Protein AF-A0A9W9ZMP6-F1 (afdb_monomer_lite)

Structure (mmCIF, N/CA/C/O backbone):
data_AF-A0A9W9ZMP6-F1
#
_entry.id   AF-A0A9W9ZMP6-F1
#
loop_
_atom_site.group_PDB
_atom_site.id
_atom_site.type_symbol
_atom_site.label_atom_id
_atom_site.label_alt_id
_atom_site.label_comp_id
_atom_site.label_asym_id
_atom_site.label_entity_id
_atom_site.label_seq_id
_atom_site.pdbx_PDB_ins_code
_atom_site.Cartn_x
_atom_site.Cartn_y
_atom_site.Cartn_z
_atom_site.occupancy
_atom_site.B_iso_or_equiv
_atom_site.auth_seq_id
_atom_site.auth_comp_id
_atom_site.auth_asym_id
_atom_site.auth_atom_id
_atom_site.pdbx_PDB_model_num
ATOM 1 N N . MET A 1 1 ? -3.652 -4.353 -1.852 1.00 70.31 1 MET A N 1
ATOM 2 C CA . MET A 1 1 ? -4.396 -4.475 -0.577 1.00 70.31 1 MET A CA 1
ATOM 3 C C . MET A 1 1 ? -5.389 -3.339 -0.376 1.00 70.31 1 MET A C 1
ATOM 5 O O . MET A 1 1 ? -6.496 -3.611 0.043 1.00 70.31 1 MET A O 1
ATOM 9 N N . SER A 1 2 ? -5.055 -2.071 -0.639 1.00 80.50 2 SER A N 1
ATOM 10 C CA . SER A 1 2 ? -6.074 -1.004 -0.540 1.00 80.50 2 SER A CA 1
ATOM 11 C C . SER A 1 2 ? -6.928 -0.904 -1.804 1.00 80.50 2 SER A C 1
ATOM 13 O O . SER A 1 2 ? -8.146 -0.814 -1.732 1.00 80.50 2 SER A O 1
ATOM 15 N N . VAL A 1 3 ? -6.289 -0.959 -2.976 1.00 78.25 3 VAL A N 1
ATOM 16 C CA . VAL A 1 3 ? -6.957 -0.770 -4.273 1.00 78.25 3 VAL A CA 1
ATOM 17 C C . VAL A 1 3 ? -8.049 -1.811 -4.533 1.00 78.25 3 VAL A C 1
ATOM 19 O O . VAL A 1 3 ? -9.106 -1.466 -5.054 1.00 78.25 3 VAL A O 1
ATOM 22 N N . GLY A 1 4 ? -7.836 -3.068 -4.154 1.00 78.25 4 GLY A N 1
ATOM 23 C CA . GLY A 1 4 ? -8.855 -4.082 -4.368 1.00 78.25 4 GLY A CA 1
ATOM 24 C C . GLY A 1 4 ? -9.974 -4.047 -3.310 1.00 78.25 4 GLY A C 1
ATOM 25 O O . GLY A 1 4 ? -11.135 -4.240 -3.659 1.00 78.25 4 GLY A O 1
ATOM 26 N N . LEU A 1 5 ? -9.705 -3.633 -2.062 1.00 82.38 5 LEU A N 1
ATOM 27 C CA . LEU A 1 5 ? -10.773 -3.335 -1.093 1.00 82.38 5 LEU A CA 1
ATOM 28 C C . LEU A 1 5 ? -11.693 -2.214 -1.599 1.00 82.38 5 LEU A C 1
ATOM 30 O O . LEU A 1 5 ? -12.905 -2.269 -1.391 1.00 82.38 5 LEU A O 1
ATOM 34 N N . LEU A 1 6 ? -11.142 -1.224 -2.307 1.00 84.19 6 LEU A N 1
ATOM 35 C CA . LEU A 1 6 ? -11.932 -0.180 -2.965 1.00 84.19 6 LEU A CA 1
ATOM 36 C C . LEU A 1 6 ? -12.775 -0.734 -4.124 1.00 84.19 6 LEU A C 1
ATOM 38 O O . LEU A 1 6 ? -13.878 -0.248 -4.345 1.00 84.19 6 LEU A O 1
ATOM 42 N N . LEU A 1 7 ? -12.304 -1.759 -4.844 1.00 78.50 7 LEU A N 1
ATOM 43 C CA . LEU A 1 7 ? -13.103 -2.452 -5.866 1.00 78.50 7 LEU A CA 1
ATOM 44 C C . LEU A 1 7 ? -14.278 -3.226 -5.258 1.00 78.50 7 LEU A C 1
ATOM 46 O O . LEU A 1 7 ? -15.349 -3.286 -5.857 1.00 78.50 7 LEU A O 1
ATOM 50 N N . LEU A 1 8 ? -14.084 -3.807 -4.073 1.00 80.62 8 LEU A N 1
ATOM 51 C CA . LEU A 1 8 ? -15.101 -4.599 -3.378 1.00 80.62 8 LEU A CA 1
ATOM 52 C C . LEU A 1 8 ? -16.119 -3.738 -2.619 1.00 80.62 8 LEU A C 1
ATOM 54 O O . LEU A 1 8 ? -17.250 -4.169 -2.398 1.00 80.62 8 LEU A O 1
ATOM 58 N N . SER A 1 9 ? -15.730 -2.533 -2.198 1.00 83.69 9 SER A N 1
ATOM 59 C CA . SER A 1 9 ? -16.565 -1.665 -1.371 1.00 83.69 9 SER A CA 1
ATOM 60 C C . SER A 1 9 ? -17.664 -0.970 -2.186 1.00 83.69 9 SER A C 1
ATOM 62 O O . SER A 1 9 ? -17.356 -0.155 -3.061 1.00 83.69 9 SER A O 1
ATOM 64 N N . PRO A 1 10 ? -18.955 -1.155 -1.843 1.00 85.56 10 PRO A N 1
ATOM 65 C CA . PRO A 1 10 ? -20.050 -0.415 -2.473 1.00 85.56 10 PRO A CA 1
ATOM 66 C C . PRO A 1 10 ? -19.918 1.107 -2.326 1.00 85.56 10 PRO A C 1
ATOM 68 O O . PRO A 1 10 ? -20.419 1.847 -3.167 1.00 85.56 10 PRO A O 1
ATOM 71 N N . LEU A 1 11 ? -19.223 1.578 -1.284 1.00 90.81 11 LEU A N 1
ATOM 72 C CA . LEU A 1 11 ? -18.999 3.005 -1.024 1.00 90.81 11 LEU A CA 1
ATOM 73 C C . LEU A 1 11 ? -18.034 3.650 -2.021 1.00 90.81 11 LEU A C 1
ATOM 75 O O . LEU A 1 11 ? -18.020 4.867 -2.160 1.00 90.81 11 LEU A O 1
ATOM 79 N N . SER A 1 12 ? -17.205 2.846 -2.685 1.00 87.06 12 SER A N 1
ATOM 80 C CA . SER A 1 12 ? -16.241 3.318 -3.683 1.00 87.06 12 SER A CA 1
ATOM 81 C C . SER A 1 12 ? -16.694 3.033 -5.115 1.00 87.06 12 SER A C 1
ATOM 83 O O . SER A 1 12 ? -15.961 3.290 -6.075 1.00 87.06 12 SER A O 1
ATOM 85 N N . LYS A 1 13 ? -17.925 2.532 -5.272 1.00 83.69 13 LYS A N 1
ATOM 86 C CA . LYS A 1 13 ? -18.544 2.310 -6.572 1.00 83.69 13 LYS A CA 1
ATOM 87 C C . LYS A 1 13 ? -18.629 3.629 -7.341 1.00 83.69 13 LYS A C 1
ATOM 89 O O . LYS A 1 13 ? -18.971 4.664 -6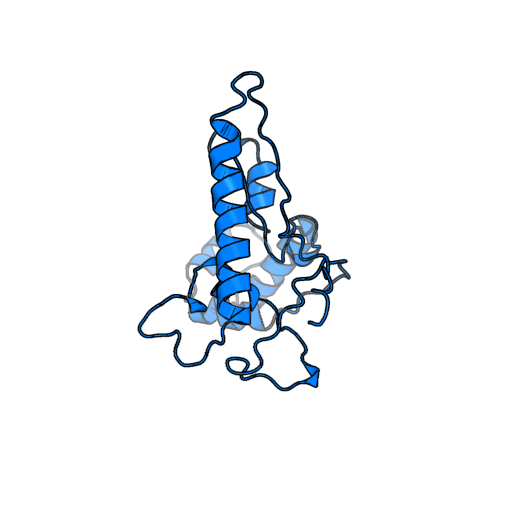.782 1.00 83.69 13 LYS A O 1
ATOM 94 N N . ASP A 1 14 ? -18.292 3.571 -8.627 1.00 83.12 14 ASP A N 1
ATOM 95 C CA . ASP A 1 14 ? -18.290 4.709 -9.557 1.00 83.12 14 ASP A CA 1
ATOM 96 C C . ASP A 1 14 ? -17.275 5.837 -9.252 1.00 83.12 14 ASP A C 1
ATOM 98 O O . ASP A 1 14 ? -17.225 6.817 -9.995 1.00 83.12 14 ASP A O 1
ATOM 102 N N . LEU A 1 15 ? -16.405 5.700 -8.238 1.00 86.25 15 LEU A N 1
ATOM 103 C CA . LEU A 1 15 ? -15.357 6.696 -7.944 1.00 86.25 15 LEU A CA 1
ATOM 104 C C . LEU A 1 15 ? -14.117 6.560 -8.834 1.00 86.25 15 LEU A C 1
ATOM 106 O O . LEU A 1 15 ? -13.350 7.506 -9.008 1.00 86.25 15 LEU A O 1
ATOM 110 N N . PHE A 1 16 ? -13.911 5.383 -9.415 1.00 80.06 16 PHE A N 1
ATOM 111 C CA . PHE A 1 16 ? -12.794 5.103 -10.302 1.00 80.06 16 PHE A CA 1
ATOM 112 C C . PHE A 1 16 ? -13.207 4.107 -11.383 1.00 80.06 16 PHE A C 1
ATOM 114 O O . PHE A 1 16 ? -14.177 3.356 -11.255 1.00 80.06 16 PHE A O 1
ATOM 121 N N . HIS A 1 17 ? -12.470 4.152 -12.488 1.00 73.12 17 HIS A N 1
ATOM 122 C CA . HIS A 1 17 ? -12.812 3.427 -13.709 1.00 73.12 17 HIS A CA 1
ATOM 123 C C . HIS A 1 17 ? -11.972 2.159 -13.884 1.00 73.12 17 HIS A C 1
ATOM 125 O O . HIS A 1 17 ? -12.432 1.202 -14.499 1.00 73.12 17 HIS A O 1
ATOM 131 N N . GLN A 1 18 ? -10.740 2.181 -13.375 1.00 72.19 18 GLN A N 1
ATOM 132 C CA . GLN A 1 18 ? -9.736 1.129 -13.489 1.00 72.19 18 GLN A CA 1
ATOM 133 C C . GLN A 1 18 ? -8.853 1.162 -12.241 1.00 72.19 18 GLN A C 1
ATOM 135 O O . GLN A 1 18 ? -8.766 2.189 -11.565 1.00 72.19 18 GLN A O 1
ATOM 140 N N . ALA A 1 19 ? -8.209 0.040 -11.956 1.00 73.19 19 ALA A N 1
ATOM 141 C CA . ALA A 1 19 ? -7.378 -0.170 -10.785 1.00 73.19 19 ALA A CA 1
ATOM 142 C C . ALA A 1 19 ? -6.165 -1.017 -11.183 1.00 73.19 19 ALA A C 1
ATOM 144 O O . ALA A 1 19 ? -6.310 -1.935 -11.985 1.00 73.19 19 ALA A O 1
ATOM 145 N N . ILE A 1 20 ? -5.003 -0.700 -10.612 1.00 72.75 20 ILE A N 1
ATOM 146 C CA . ILE A 1 20 ? -3.769 -1.485 -10.722 1.00 72.75 20 ILE A CA 1
ATOM 147 C C . ILE A 1 20 ? -3.372 -1.859 -9.295 1.00 72.75 20 ILE A C 1
ATOM 149 O O . ILE A 1 20 ? -3.374 -1.004 -8.406 1.00 72.75 20 ILE A O 1
ATOM 153 N N . ALA A 1 21 ? -3.102 -3.138 -9.059 1.00 73.00 21 ALA A N 1
ATOM 154 C CA . ALA A 1 21 ? -2.699 -3.646 -7.757 1.00 73.00 21 ALA A CA 1
ATOM 155 C C . ALA A 1 21 ? -1.372 -4.392 -7.907 1.00 73.00 21 ALA A C 1
ATOM 157 O O . ALA A 1 21 ? -1.329 -5.452 -8.518 1.00 73.00 21 ALA A O 1
ATOM 158 N N . GLU A 1 22 ? -0.312 -3.837 -7.330 1.00 73.25 22 GLU A N 1
ATOM 159 C CA . GLU A 1 22 ? 1.030 -4.422 -7.332 1.00 73.25 22 GLU A CA 1
ATOM 160 C C . GLU A 1 22 ? 1.341 -5.047 -5.974 1.00 73.25 22 GLU A C 1
ATOM 162 O O . GLU A 1 22 ? 0.994 -4.488 -4.926 1.00 73.25 22 GLU A O 1
ATOM 167 N N . SER A 1 23 ? 2.015 -6.199 -5.981 1.00 62.38 23 SER A N 1
ATOM 168 C CA . SER A 1 23 ? 2.619 -6.825 -4.794 1.00 62.38 23 SER A CA 1
ATOM 169 C C . SER A 1 23 ? 1.675 -7.038 -3.586 1.00 62.38 23 SER A C 1
ATOM 171 O O . SER A 1 23 ? 2.115 -7.262 -2.452 1.00 62.38 23 SER A O 1
ATOM 173 N N . GLY A 1 24 ? 0.350 -7.007 -3.787 1.00 63.81 24 GLY A N 1
ATOM 174 C CA . GLY A 1 24 ? -0.622 -7.216 -2.716 1.00 63.81 24 GLY A CA 1
ATOM 175 C C . GLY A 1 24 ? -2.085 -7.248 -3.156 1.00 63.81 24 GLY A C 1
ATOM 176 O O . GLY A 1 24 ? -2.631 -6.249 -3.622 1.00 63.81 24 GLY A O 1
ATOM 177 N N . VAL A 1 25 ? -2.763 -8.349 -2.837 1.00 63.00 25 VAL A N 1
ATOM 178 C CA . VAL A 1 25 ? -4.208 -8.568 -3.038 1.00 63.00 25 VAL A CA 1
ATOM 179 C C . VAL A 1 25 ? -4.971 -8.505 -1.711 1.00 63.00 25 VAL A C 1
ATOM 181 O O . VAL A 1 25 ? -4.391 -8.721 -0.649 1.00 63.00 25 VAL A O 1
ATOM 184 N N . ASP A 1 26 ? -6.267 -8.204 -1.735 1.00 60.12 26 ASP A N 1
ATOM 185 C CA . ASP A 1 26 ? -7.065 -8.029 -0.499 1.00 60.12 26 ASP A CA 1
ATOM 186 C C . ASP A 1 26 ? -7.433 -9.350 0.178 1.00 60.12 26 ASP A C 1
ATOM 188 O O . ASP A 1 26 ? -7.822 -9.374 1.344 1.00 60.12 26 ASP A O 1
ATOM 192 N N . LEU A 1 27 ? -7.263 -10.456 -0.548 1.00 59.34 27 LEU A N 1
ATOM 193 C CA . LEU A 1 27 ? -7.386 -11.813 -0.023 1.00 59.34 27 LEU A CA 1
ATOM 194 C C . LEU A 1 27 ? -6.128 -12.268 0.729 1.00 59.34 27 LEU A C 1
ATOM 196 O O . LEU A 1 27 ? -6.076 -13.407 1.190 1.00 59.34 27 LEU A O 1
ATOM 200 N N . ARG A 1 28 ? -5.101 -11.412 0.868 1.00 59.00 28 ARG A N 1
ATOM 201 C CA . ARG A 1 28 ? -3.995 -11.719 1.779 1.00 59.00 28 ARG A CA 1
ATOM 202 C C . ARG A 1 28 ? -4.557 -11.810 3.198 1.00 59.00 28 ARG A C 1
ATOM 204 O O . ARG A 1 28 ? -5.229 -10.875 3.624 1.00 59.00 28 ARG A O 1
ATOM 211 N N . PRO A 1 29 ? -4.240 -12.861 3.969 1.00 58.47 29 PRO A N 1
ATOM 212 C CA . PRO A 1 29 ? -4.718 -12.972 5.342 1.00 58.47 29 PRO A CA 1
ATOM 213 C C . PRO A 1 29 ? -4.350 -11.746 6.190 1.00 58.47 29 PRO A C 1
ATOM 215 O O . PRO A 1 29 ? -5.174 -11.251 6.942 1.00 58.47 29 PRO A O 1
ATOM 218 N N . SER A 1 30 ? -3.169 -11.147 6.008 1.00 62.72 30 SER A N 1
ATOM 219 C CA . SER A 1 30 ? -2.799 -9.887 6.680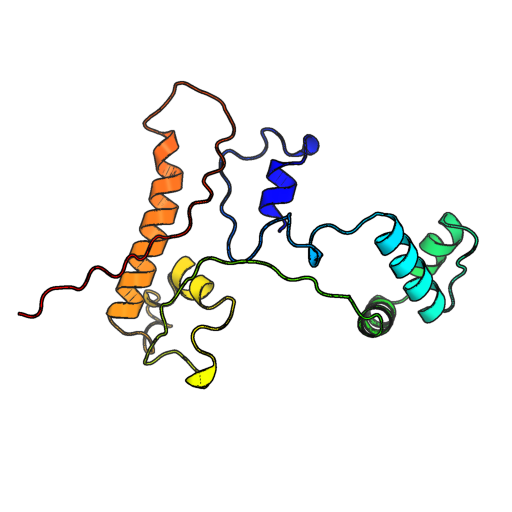 1.00 62.72 30 SER A CA 1
ATOM 220 C C . SER A 1 30 ? -3.610 -8.655 6.241 1.00 62.72 30 SER A C 1
ATOM 222 O O . SER A 1 30 ? -3.577 -7.638 6.925 1.00 62.72 30 SER A O 1
ATOM 224 N N . ALA A 1 31 ? -4.336 -8.723 5.122 1.00 64.12 31 ALA A N 1
ATOM 225 C CA . ALA A 1 31 ? -5.173 -7.644 4.603 1.00 64.12 31 ALA A CA 1
ATOM 226 C C . ALA A 1 31 ? -6.575 -7.621 5.187 1.00 64.12 31 ALA A C 1
ATOM 228 O O . ALA A 1 31 ? -7.123 -6.547 5.427 1.00 64.12 31 ALA A O 1
ATOM 229 N N . THR A 1 32 ? -7.155 -8.798 5.403 1.00 66.62 32 THR A N 1
ATOM 230 C CA . THR A 1 32 ? -8.502 -8.945 5.938 1.00 66.62 32 THR A CA 1
ATOM 231 C C . THR A 1 32 ? -8.482 -9.990 7.041 1.00 66.62 32 THR A C 1
ATOM 233 O O . THR A 1 32 ? -8.242 -11.173 6.822 1.00 66.62 32 THR A O 1
ATOM 236 N N . GLN A 1 33 ? -8.710 -9.526 8.265 1.00 70.75 33 GLN A N 1
ATOM 237 C CA . GLN A 1 33 ? -8.754 -10.369 9.450 1.00 70.75 33 GLN A CA 1
ATOM 238 C C . GLN A 1 33 ? -10.193 -10.448 9.963 1.00 70.75 33 GLN A C 1
ATOM 240 O O . GLN A 1 33 ? -10.941 -9.470 9.846 1.00 70.75 33 GLN A O 1
ATOM 245 N N . PRO A 1 34 ? -10.605 -11.575 10.564 1.00 80.69 34 PRO A N 1
ATOM 246 C CA . PRO A 1 34 ? -11.890 -11.656 11.238 1.00 80.69 34 PRO A CA 1
ATOM 247 C C . PRO A 1 34 ? -12.026 -10.567 12.309 1.00 80.69 34 PRO A C 1
ATOM 249 O O . PRO A 1 34 ? -11.057 -10.208 12.982 1.00 80.69 34 PRO A O 1
ATOM 252 N N . VAL A 1 35 ? -13.252 -10.096 12.541 1.00 82.62 35 VAL A N 1
ATOM 253 C CA . VAL A 1 35 ? -13.544 -9.077 13.569 1.00 82.62 35 VAL A CA 1
ATOM 254 C C . VAL A 1 35 ? -13.040 -9.504 14.953 1.00 82.62 35 VAL A C 1
ATOM 256 O O . VAL A 1 35 ? -12.553 -8.675 15.717 1.00 82.62 35 VAL A O 1
ATOM 259 N N . SER A 1 36 ? -13.084 -10.802 15.265 1.00 84.62 36 SER A N 1
ATOM 260 C CA . SER A 1 36 ? -12.549 -11.359 16.512 1.00 84.62 36 SER A CA 1
ATOM 261 C C . SER A 1 36 ? -11.053 -11.087 16.699 1.00 84.62 36 SER A C 1
ATOM 263 O O . SER A 1 36 ? -10.624 -10.803 17.817 1.00 84.62 36 SER A O 1
ATOM 265 N N . TYR A 1 37 ? -10.268 -11.118 15.620 1.00 82.94 37 TYR A N 1
ATOM 266 C CA . TYR A 1 37 ? -8.844 -10.802 15.655 1.00 82.94 37 TYR A CA 1
ATOM 267 C C . TYR A 1 37 ? -8.617 -9.308 15.912 1.00 82.94 37 TYR A C 1
ATOM 269 O O . TYR A 1 37 ? -7.834 -8.950 16.789 1.00 82.94 37 TYR A O 1
ATOM 277 N N . GLY A 1 38 ? -9.369 -8.434 15.233 1.00 82.81 38 GLY A N 1
ATOM 278 C CA . GLY A 1 38 ? -9.325 -6.987 15.476 1.00 82.81 38 GLY A CA 1
ATOM 279 C C . GLY A 1 38 ? -9.720 -6.610 16.909 1.00 82.81 38 GLY A C 1
ATOM 280 O O . GLY A 1 38 ? -9.063 -5.784 17.536 1.00 82.81 38 GLY A O 1
ATOM 281 N N . LEU A 1 39 ? -10.742 -7.266 17.469 1.00 88.19 39 LEU A N 1
ATOM 282 C CA . LEU A 1 39 ? -11.158 -7.081 18.863 1.00 88.19 39 LEU A CA 1
ATOM 283 C C . LEU A 1 39 ? -10.092 -7.554 19.854 1.00 88.19 39 LEU A C 1
ATOM 285 O O . LEU A 1 39 ? -9.860 -6.894 20.866 1.00 88.19 39 LEU A O 1
ATOM 289 N N . ARG A 1 40 ? -9.441 -8.686 19.573 1.00 88.00 40 ARG A N 1
ATOM 290 C CA . ARG A 1 40 ? -8.332 -9.184 20.389 1.00 88.00 40 ARG A CA 1
ATOM 291 C C . ARG A 1 40 ? -7.162 -8.203 20.370 1.00 88.00 40 ARG A C 1
ATOM 293 O O . ARG A 1 40 ? -6.702 -7.810 21.435 1.00 88.00 40 ARG A O 1
ATOM 300 N N . PHE A 1 41 ? -6.746 -7.769 19.182 1.00 87.94 41 PHE A N 1
ATOM 301 C CA . PHE A 1 41 ? -5.687 -6.779 19.014 1.00 87.94 41 PHE A CA 1
ATOM 302 C C . PHE A 1 41 ? -6.005 -5.480 19.767 1.00 87.94 41 PHE A C 1
ATOM 304 O O . PHE A 1 41 ? -5.180 -4.995 20.533 1.00 87.94 41 PHE A O 1
ATOM 311 N N . ALA A 1 42 ? -7.225 -4.950 19.620 1.00 90.50 42 ALA A N 1
ATOM 312 C CA . ALA A 1 42 ? -7.648 -3.727 20.301 1.00 90.50 42 ALA A CA 1
ATOM 313 C C . ALA A 1 42 ? -7.593 -3.854 21.834 1.00 90.50 42 ALA A C 1
ATOM 315 O O . ALA A 1 42 ? -7.175 -2.918 22.512 1.00 90.50 42 ALA A O 1
ATOM 316 N N . LYS A 1 43 ? -7.969 -5.017 22.382 1.00 92.88 43 LYS A N 1
ATOM 317 C CA . LYS A 1 43 ? -7.877 -5.293 23.823 1.00 92.88 43 LYS A CA 1
ATOM 318 C C . LYS A 1 43 ? -6.433 -5.429 24.300 1.00 92.88 43 LYS A C 1
ATOM 320 O O . LYS A 1 43 ? -6.099 -4.866 25.336 1.00 92.88 43 LYS A O 1
ATOM 325 N N . GLU A 1 44 ? -5.582 -6.137 23.560 1.00 92.00 44 GLU A N 1
ATOM 326 C CA . GLU A 1 44 ? -4.154 -6.271 23.888 1.00 92.00 44 GLU A CA 1
ATOM 327 C C . GLU A 1 44 ? -3.440 -4.907 23.838 1.00 92.00 44 GLU A C 1
ATOM 329 O O . GLU A 1 44 ? -2.655 -4.582 24.730 1.00 92.00 44 GLU A O 1
ATOM 334 N N . LEU A 1 45 ? -3.773 -4.064 22.856 1.00 93.50 45 LEU A N 1
ATOM 335 C CA . LEU A 1 45 ? -3.274 -2.693 22.762 1.00 93.50 45 LEU A CA 1
ATOM 336 C C . LEU A 1 45 ? -3.742 -1.835 23.943 1.00 93.50 45 LEU A C 1
ATOM 338 O O . LEU A 1 45 ? -2.935 -1.142 24.558 1.00 93.50 45 LEU A O 1
ATOM 342 N N . ALA A 1 46 ? -5.031 -1.898 24.287 1.00 94.62 46 ALA A N 1
ATOM 343 C CA . ALA A 1 46 ? -5.579 -1.176 25.430 1.00 94.62 46 ALA A CA 1
ATOM 344 C C . ALA A 1 46 ? -4.894 -1.583 26.742 1.00 94.62 46 ALA A C 1
ATOM 346 O O . ALA A 1 46 ? -4.542 -0.711 27.529 1.00 94.62 46 ALA A O 1
ATOM 347 N N . GLN A 1 47 ? -4.636 -2.878 26.949 1.00 94.31 47 GLN A N 1
ATOM 348 C CA . GLN A 1 47 ? -3.904 -3.369 28.122 1.00 94.31 47 GLN A CA 1
ATOM 349 C C . GLN A 1 47 ? -2.484 -2.806 28.193 1.00 94.31 47 GLN A C 1
ATOM 351 O O . GLN A 1 47 ? -2.067 -2.352 29.251 1.00 94.31 47 GLN A O 1
ATOM 356 N N . LYS A 1 48 ? -1.754 -2.786 27.073 1.00 92.75 48 LYS A N 1
ATOM 357 C CA . LYS A 1 48 ? -0.385 -2.243 27.012 1.00 92.75 48 LYS A CA 1
ATOM 358 C C . LYS A 1 48 ? -0.311 -0.732 27.233 1.00 92.75 48 LYS A C 1
ATOM 360 O O . LYS A 1 48 ? 0.747 -0.227 27.588 1.00 92.75 48 LYS A O 1
ATOM 365 N N . LEU A 1 49 ? -1.414 -0.021 27.009 1.00 94.38 49 LEU A N 1
ATOM 366 C CA . LEU A 1 49 ? -1.537 1.418 27.230 1.00 94.38 49 LEU A CA 1
ATOM 367 C C . LEU A 1 49 ? -2.170 1.758 28.586 1.00 94.38 49 LEU A C 1
ATOM 369 O O . LEU A 1 49 ? -2.507 2.921 28.806 1.00 94.38 49 LEU A O 1
ATOM 373 N N . ASP A 1 50 ? -2.367 0.784 29.479 1.00 94.50 50 ASP A N 1
ATOM 374 C CA . ASP A 1 50 ? -3.067 0.956 30.759 1.00 94.50 50 ASP A CA 1
ATOM 375 C C . ASP A 1 50 ? -4.478 1.558 30.597 1.00 94.50 50 ASP A C 1
ATOM 377 O O . ASP A 1 50 ? -4.921 2.414 31.367 1.00 94.50 50 ASP A O 1
ATOM 381 N N . CYS A 1 51 ? -5.190 1.140 29.549 1.00 95.25 51 CYS A N 1
ATOM 382 C CA . CYS A 1 51 ? -6.577 1.501 29.282 1.00 95.25 51 CYS A CA 1
ATOM 383 C C . CYS A 1 51 ? -7.544 0.381 29.690 1.00 95.25 51 CYS A C 1
ATOM 385 O O . CYS A 1 51 ? -7.213 -0.805 29.694 1.00 95.25 51 CYS A O 1
ATOM 387 N N . THR A 1 52 ? -8.784 0.763 30.007 1.00 93.38 52 THR A N 1
ATOM 388 C CA . THR A 1 52 ? -9.857 -0.204 30.283 1.00 93.38 52 THR A CA 1
ATOM 389 C C . THR A 1 52 ? -10.156 -1.072 29.057 1.00 93.38 52 THR A C 1
ATOM 391 O O . THR A 1 52 ? -10.052 -0.604 27.928 1.00 93.38 52 THR A O 1
ATOM 394 N N . THR A 1 53 ? -10.547 -2.329 29.281 1.00 92.88 53 THR A N 1
ATOM 395 C CA . THR A 1 53 ? -10.931 -3.294 28.228 1.00 92.88 53 THR A CA 1
ATOM 396 C C . THR A 1 53 ? -12.368 -3.800 28.344 1.00 92.88 53 THR A C 1
ATOM 398 O O . THR A 1 53 ? -12.817 -4.572 27.493 1.00 92.88 53 THR A O 1
ATOM 401 N N . SER A 1 54 ? -13.083 -3.401 29.400 1.00 88.44 54 SER A N 1
ATOM 402 C CA . SER A 1 54 ? -14.434 -3.881 29.710 1.00 88.44 54 SER A CA 1
ATOM 403 C C . SER A 1 54 ? -15.522 -3.131 28.947 1.00 88.44 54 SER A C 1
ATOM 405 O O . SER A 1 54 ? -16.485 -3.752 28.507 1.00 88.44 54 SER A O 1
ATOM 407 N N . ASP A 1 55 ? -15.351 -1.822 28.761 1.00 93.19 55 ASP A N 1
ATOM 408 C CA . ASP A 1 55 ? -16.279 -0.959 28.034 1.00 93.19 55 ASP A CA 1
ATOM 409 C C . ASP A 1 55 ? -15.614 -0.385 26.780 1.00 93.19 55 ASP A C 1
ATOM 411 O O . ASP A 1 55 ? -14.533 0.204 26.848 1.00 93.19 55 ASP A O 1
ATOM 415 N N . HIS A 1 56 ? -16.247 -0.578 25.620 1.00 91.19 56 HIS A N 1
ATOM 416 C CA . HIS A 1 56 ? -15.651 -0.216 24.334 1.00 91.19 56 HIS A CA 1
ATOM 417 C C . HIS A 1 56 ? -15.538 1.306 24.151 1.00 91.19 56 HIS A C 1
ATOM 419 O O . HIS A 1 56 ? -14.546 1.766 23.581 1.00 91.19 56 HIS A O 1
ATOM 425 N N . GLU A 1 57 ? -16.496 2.096 24.649 1.00 93.31 57 GLU A N 1
ATOM 426 C CA . GLU A 1 57 ? -16.439 3.559 24.532 1.00 93.31 57 GLU A CA 1
ATOM 427 C C . GLU A 1 57 ? -15.349 4.153 25.424 1.00 93.31 57 GLU A C 1
ATOM 429 O O . GLU A 1 57 ? -14.524 4.943 24.957 1.00 93.31 57 GLU A O 1
ATOM 434 N N . ALA A 1 58 ? -15.281 3.725 26.685 1.00 94.31 58 ALA A N 1
ATOM 435 C CA . ALA A 1 58 ? -14.248 4.143 27.622 1.00 94.31 58 ALA A CA 1
ATOM 436 C C . ALA A 1 58 ? -12.851 3.671 27.186 1.00 94.31 58 ALA A C 1
ATOM 438 O O . ALA A 1 58 ? -11.880 4.415 27.340 1.00 94.31 58 ALA A O 1
ATOM 439 N N . MET A 1 59 ? -12.742 2.478 26.588 1.00 94.44 59 MET A N 1
ATOM 440 C CA . MET A 1 59 ? -11.497 1.964 26.006 1.00 94.44 59 MET A CA 1
ATOM 441 C C . MET A 1 59 ? -11.000 2.875 24.878 1.00 94.44 59 MET A C 1
ATOM 443 O O . MET A 1 59 ? -9.872 3.367 24.933 1.00 94.44 59 MET A O 1
ATOM 447 N N . VAL A 1 60 ? -11.845 3.166 23.883 1.00 95.19 60 VAL A N 1
ATOM 448 C CA . VAL A 1 60 ? -11.486 4.048 22.758 1.00 95.19 60 VAL A CA 1
ATOM 449 C C . VAL A 1 60 ? -11.213 5.475 23.240 1.00 95.19 60 VAL A C 1
ATOM 451 O O . VAL A 1 60 ? -10.258 6.108 22.788 1.00 95.19 60 VAL A O 1
ATOM 454 N N . GLY A 1 61 ? -12.009 5.978 24.185 1.00 95.94 61 GLY A N 1
ATOM 455 C CA . GLY A 1 61 ? -11.813 7.289 24.800 1.00 95.94 61 GLY A CA 1
ATOM 456 C C . GLY A 1 61 ? -10.479 7.411 25.541 1.00 95.94 61 GLY A C 1
ATOM 457 O O . GLY A 1 61 ? -9.851 8.467 25.484 1.00 95.94 61 GLY A O 1
ATOM 458 N N . CYS A 1 62 ? -10.022 6.340 26.194 1.00 95.88 62 CYS A N 1
ATOM 459 C CA . CYS A 1 62 ? -8.706 6.277 26.827 1.00 95.88 62 CYS A CA 1
ATOM 460 C C . CYS A 1 62 ? -7.575 6.255 25.793 1.00 95.88 62 CYS A C 1
ATOM 462 O O . CYS A 1 62 ? -6.664 7.075 25.883 1.00 95.88 62 CYS A O 1
ATOM 464 N N . ILE A 1 63 ? -7.657 5.381 24.781 1.00 95.38 63 ILE A N 1
ATOM 465 C CA . ILE A 1 63 ? -6.623 5.255 23.738 1.00 95.38 63 ILE A CA 1
ATOM 466 C C . ILE A 1 63 ? -6.426 6.587 23.001 1.00 95.38 63 ILE A C 1
ATOM 468 O O . ILE A 1 63 ? -5.293 7.000 22.782 1.00 95.38 63 ILE A O 1
ATOM 472 N N . ARG A 1 64 ? -7.508 7.313 22.688 1.00 95.75 64 ARG A N 1
ATOM 473 C CA . ARG A 1 64 ? -7.448 8.632 22.025 1.00 95.75 64 ARG A CA 1
ATOM 474 C C . ARG A 1 64 ? -6.706 9.714 22.818 1.00 95.75 64 ARG A C 1
ATOM 476 O O . ARG A 1 64 ? -6.343 10.725 22.230 1.00 95.75 64 ARG A O 1
ATOM 483 N N . LYS A 1 65 ? -6.519 9.535 24.130 1.00 96.50 65 LYS A N 1
ATOM 484 C CA . LYS A 1 65 ? -5.777 10.467 24.997 1.00 96.50 65 LYS A CA 1
ATOM 485 C C . LYS A 1 65 ? -4.293 10.110 25.130 1.00 96.50 65 LYS A C 1
ATOM 487 O O . LYS A 1 65 ? -3.570 10.843 25.795 1.00 96.50 65 LYS A O 1
ATOM 492 N N . LYS A 1 66 ? -3.849 8.978 24.576 1.00 95.56 66 LYS A N 1
ATOM 493 C CA . LYS A 1 66 ? -2.446 8.550 24.615 1.00 95.56 66 LYS A CA 1
ATOM 494 C C . LYS A 1 66 ? -1.652 9.239 23.509 1.00 95.56 66 LYS A C 1
ATOM 496 O O . LYS A 1 66 ? -2.190 9.560 22.452 1.00 95.56 66 LYS A O 1
ATOM 501 N N . GLU A 1 67 ? -0.364 9.435 23.755 1.00 94.69 67 GLU A N 1
ATOM 502 C CA . GLU A 1 67 ? 0.561 9.968 22.759 1.00 94.69 67 GLU A CA 1
ATOM 503 C C . GLU A 1 67 ? 0.734 8.976 21.602 1.00 94.69 67 GLU A C 1
ATOM 505 O O . GLU A 1 67 ? 0.839 7.765 21.811 1.00 94.69 67 GLU A O 1
ATOM 510 N N . GLY A 1 68 ? 0.820 9.484 20.369 1.00 91.06 68 GLY A N 1
ATOM 511 C CA . GLY A 1 68 ? 0.933 8.635 19.175 1.00 91.06 68 GLY A CA 1
ATOM 512 C C . GLY A 1 68 ? 2.149 7.703 19.211 1.00 91.06 68 GLY A C 1
ATOM 513 O O . GLY A 1 68 ? 2.068 6.555 18.777 1.00 91.06 68 GLY A O 1
ATOM 514 N N . ARG A 1 69 ? 3.256 8.164 19.805 1.00 91.62 69 ARG A N 1
ATOM 515 C CA . ARG A 1 69 ? 4.467 7.356 20.000 1.00 91.62 69 ARG A CA 1
ATOM 516 C C . ARG A 1 69 ? 4.231 6.171 20.937 1.00 91.62 69 ARG A C 1
ATOM 518 O O . ARG A 1 69 ? 4.727 5.083 20.670 1.00 91.62 69 ARG A O 1
ATOM 525 N N . ASP A 1 70 ? 3.471 6.368 22.009 1.00 90.12 70 ASP A N 1
ATOM 526 C CA . ASP A 1 70 ? 3.205 5.310 22.986 1.00 90.12 70 ASP A CA 1
ATOM 527 C C . ASP A 1 70 ? 2.277 4.248 22.385 1.00 90.12 70 ASP A C 1
ATOM 529 O O . ASP A 1 70 ? 2.483 3.054 22.594 1.00 90.12 70 ASP A O 1
ATOM 533 N N . ILE A 1 71 ? 1.314 4.673 21.558 1.00 90.31 71 ILE A N 1
ATOM 534 C CA . ILE A 1 71 ? 0.445 3.777 20.784 1.00 90.31 71 ILE A CA 1
ATOM 535 C C . ILE A 1 71 ? 1.272 2.927 19.811 1.00 90.31 71 ILE A C 1
ATOM 537 O O . ILE A 1 71 ? 1.074 1.714 19.758 1.00 90.31 71 ILE A O 1
ATOM 541 N N . GLN A 1 72 ? 2.208 3.539 19.078 1.00 85.81 72 GLN A N 1
ATOM 542 C CA . GLN A 1 72 ? 3.081 2.817 18.149 1.00 85.81 72 GLN A CA 1
ATOM 543 C C . GLN A 1 72 ? 3.961 1.799 18.885 1.00 85.81 72 GLN A C 1
ATOM 545 O O . GLN A 1 72 ? 3.945 0.620 18.544 1.00 85.81 72 GLN A O 1
ATOM 550 N N . ASN A 1 73 ? 4.642 2.226 19.953 1.00 88.56 73 ASN A N 1
ATOM 551 C CA . ASN A 1 73 ? 5.492 1.348 20.758 1.00 88.56 73 ASN A CA 1
ATOM 552 C C . ASN A 1 73 ? 4.705 0.158 21.329 1.00 88.56 73 ASN A C 1
ATOM 554 O O . ASN A 1 73 ? 5.193 -0.969 21.340 1.00 88.56 73 ASN A O 1
ATOM 558 N N . ALA A 1 74 ? 3.476 0.391 21.799 1.00 88.12 74 ALA A N 1
ATOM 559 C CA . ALA A 1 74 ? 2.612 -0.674 22.289 1.00 88.12 74 ALA A CA 1
ATOM 560 C C . ALA A 1 74 ? 2.185 -1.629 21.160 1.00 88.12 74 ALA A C 1
ATOM 562 O O . ALA A 1 74 ? 2.232 -2.845 21.351 1.00 88.12 74 ALA A O 1
ATOM 563 N N . ALA A 1 75 ? 1.822 -1.105 19.986 1.00 84.69 75 ALA A N 1
ATOM 564 C CA . ALA A 1 75 ? 1.412 -1.897 18.828 1.00 84.69 75 ALA A CA 1
ATOM 565 C C . ALA A 1 75 ? 2.542 -2.782 18.277 1.00 84.69 75 ALA A C 1
ATOM 567 O O . ALA A 1 75 ? 2.296 -3.947 17.973 1.00 84.69 75 ALA A O 1
ATOM 568 N N . ASP A 1 76 ? 3.777 -2.279 18.232 1.00 82.94 76 ASP A N 1
ATOM 569 C CA . ASP A 1 76 ? 4.945 -3.018 17.725 1.00 82.94 76 ASP A CA 1
ATOM 570 C C . ASP A 1 76 ? 5.270 -4.263 18.562 1.00 82.94 76 ASP A C 1
ATOM 572 O O . ASP A 1 76 ? 5.878 -5.220 18.086 1.00 82.94 76 ASP A O 1
ATOM 576 N N . THR A 1 77 ? 4.830 -4.280 19.822 1.00 82.88 77 THR A N 1
ATOM 577 C CA . THR A 1 77 ? 4.998 -5.433 20.715 1.00 82.88 77 THR A CA 1
ATOM 578 C C . THR A 1 77 ? 3.890 -6.484 20.583 1.00 82.88 77 THR A C 1
ATOM 580 O O . THR A 1 77 ? 3.900 -7.471 21.323 1.00 82.88 77 THR A O 1
ATOM 583 N N . ILE A 1 78 ? 2.921 -6.286 19.681 1.00 81.00 78 ILE A N 1
ATOM 584 C CA . ILE A 1 78 ? 1.836 -7.229 19.396 1.00 81.00 78 ILE A CA 1
ATOM 585 C C . ILE A 1 78 ? 2.185 -7.994 18.115 1.00 81.00 78 ILE A C 1
ATOM 587 O O . ILE A 1 78 ? 2.310 -7.421 17.037 1.00 81.00 78 ILE A O 1
ATOM 591 N N . SER A 1 79 ? 2.363 -9.311 18.234 1.00 65.00 79 SER A N 1
ATOM 592 C CA . SER A 1 79 ? 2.778 -10.154 17.110 1.00 65.00 79 SER A CA 1
ATOM 593 C C . SER A 1 79 ? 1.600 -10.526 16.209 1.00 65.00 79 SER A C 1
ATOM 595 O O . SER A 1 79 ? 0.587 -11.064 16.668 1.00 65.00 79 SER A O 1
ATOM 597 N N . PHE A 1 80 ? 1.763 -10.294 14.906 1.00 59.88 80 PHE A N 1
ATOM 598 C CA . PHE A 1 80 ? 0.817 -10.730 13.885 1.00 59.88 80 PHE A CA 1
ATOM 599 C C . PHE A 1 80 ? 1.168 -12.136 13.382 1.00 59.88 80 PHE A C 1
ATOM 601 O O . PHE A 1 80 ? 2.305 -12.412 12.991 1.00 59.88 80 PHE A O 1
ATOM 608 N N . GLN A 1 81 ? 0.184 -13.039 13.359 1.00 53.28 81 GLN A N 1
ATOM 609 C CA . GLN A 1 81 ? 0.355 -14.352 12.735 1.00 53.28 81 GLN A CA 1
ATOM 610 C C . GLN A 1 81 ? 0.213 -14.219 11.215 1.00 53.28 81 GLN A C 1
ATOM 612 O O . GLN A 1 81 ? -0.782 -13.693 10.718 1.00 53.28 81 GLN A O 1
ATOM 617 N N . HIS A 1 82 ? 1.215 -14.701 10.480 1.00 44.56 82 HIS A N 1
ATOM 618 C CA . HIS A 1 82 ? 1.236 -14.694 9.020 1.00 44.56 82 HIS A CA 1
ATOM 619 C C . HIS A 1 82 ? 0.707 -16.028 8.479 1.00 44.56 82 HIS A C 1
ATOM 621 O O . HIS A 1 82 ? 1.010 -17.085 9.028 1.00 44.56 82 HIS A O 1
ATOM 627 N N . ALA A 1 83 ? -0.053 -15.979 7.386 1.00 37.81 83 ALA A N 1
ATOM 628 C CA . ALA A 1 83 ? -0.523 -17.153 6.652 1.00 37.81 83 ALA A CA 1
ATOM 629 C C . ALA A 1 83 ? -0.012 -17.109 5.197 1.00 37.81 83 ALA A C 1
ATOM 631 O O . ALA A 1 83 ? 0.251 -16.015 4.684 1.00 37.81 83 ALA A O 1
ATOM 632 N N . PRO A 1 84 ? 0.180 -18.273 4.546 1.00 30.23 84 PRO A N 1
ATOM 633 C CA . PRO A 1 84 ? 0.867 -18.366 3.260 1.00 30.23 84 PRO A CA 1
ATOM 634 C C . PRO A 1 84 ? 0.047 -17.771 2.107 1.00 30.23 84 PRO A C 1
ATOM 636 O O . PRO A 1 84 ? -1.182 -17.839 2.098 1.00 30.23 84 PRO A O 1
ATOM 639 N N . VAL A 1 85 ? 0.748 -17.195 1.126 1.00 34.97 85 VAL A N 1
ATOM 640 C CA . VAL A 1 85 ? 0.188 -16.537 -0.066 1.00 34.97 85 VAL A CA 1
ATOM 641 C C . VAL A 1 85 ? 0.995 -16.957 -1.298 1.00 34.97 85 VAL A C 1
ATOM 643 O O . VAL A 1 85 ? 2.203 -17.154 -1.194 1.00 34.97 85 VAL A O 1
ATOM 646 N N . TYR A 1 86 ? 0.331 -17.062 -2.451 1.00 38.12 86 TYR A N 1
ATOM 647 C CA . TYR A 1 86 ? 0.942 -17.344 -3.756 1.00 38.12 86 TYR A CA 1
ATOM 648 C C . TYR A 1 86 ? 0.969 -16.079 -4.634 1.00 38.12 86 TYR A C 1
ATOM 650 O O . TYR A 1 86 ? 0.070 -15.241 -4.534 1.00 38.12 86 TYR A O 1
ATOM 658 N N . LEU A 1 87 ? 2.024 -15.937 -5.444 1.00 43.91 87 LEU A N 1
ATOM 659 C CA . LEU A 1 87 ? 2.492 -14.706 -6.101 1.00 43.91 87 LEU A CA 1
ATOM 660 C C . LEU A 1 87 ? 2.914 -15.001 -7.556 1.00 43.91 87 LEU A C 1
ATOM 662 O O . LEU A 1 87 ? 3.399 -16.099 -7.822 1.00 43.91 87 LEU A O 1
ATOM 666 N N . TYR A 1 88 ? 2.782 -14.020 -8.453 1.00 52.34 88 TYR A N 1
ATOM 667 C CA . TYR A 1 88 ? 3.431 -13.982 -9.772 1.00 52.34 88 TYR A CA 1
ATOM 668 C C . TYR A 1 88 ? 4.455 -12.828 -9.831 1.00 52.34 88 TYR A C 1
ATOM 670 O O . TYR A 1 88 ? 4.408 -11.903 -9.020 1.00 52.34 88 TYR A O 1
ATOM 678 N N . GLU A 1 89 ? 5.467 -12.957 -10.695 1.00 58.94 89 GLU A N 1
ATOM 679 C CA . GLU A 1 89 ? 6.828 -12.465 -10.426 1.00 58.94 89 GLU A CA 1
ATOM 680 C C . GLU A 1 89 ? 7.295 -11.340 -11.368 1.00 58.94 89 GLU A C 1
ATOM 682 O O . GLU A 1 89 ? 7.347 -11.501 -12.587 1.00 58.94 89 GLU A O 1
ATOM 687 N N . PHE A 1 90 ? 7.745 -10.224 -10.786 1.00 72.31 90 PHE A N 1
ATOM 688 C CA . PHE A 1 90 ? 8.689 -9.314 -11.436 1.00 72.31 90 PHE A CA 1
ATOM 689 C C . PHE A 1 90 ? 10.113 -9.833 -11.187 1.00 72.31 90 PHE A C 1
ATOM 691 O O . PHE A 1 90 ? 10.616 -9.748 -10.069 1.00 72.31 90 PHE A O 1
ATOM 698 N N . ALA A 1 91 ? 10.748 -10.384 -12.226 1.00 79.81 91 ALA A N 1
ATOM 699 C CA . ALA A 1 91 ? 12.030 -11.093 -12.127 1.00 79.81 91 ALA A CA 1
ATOM 700 C C . ALA A 1 91 ? 13.234 -10.308 -12.694 1.00 79.81 91 ALA A C 1
ATOM 702 O O . ALA A 1 91 ? 14.282 -10.892 -12.974 1.00 79.81 91 ALA A O 1
ATOM 703 N N . HIS A 1 92 ? 13.110 -8.990 -12.906 1.00 85.31 92 HIS A N 1
ATOM 704 C CA . HIS A 1 92 ? 14.218 -8.172 -13.416 1.00 85.31 92 HIS A CA 1
ATOM 705 C C . HIS A 1 92 ? 15.073 -7.617 -12.274 1.00 85.31 92 HIS A C 1
ATOM 707 O O . HIS A 1 92 ? 14.580 -6.895 -11.408 1.00 85.31 92 HIS A O 1
ATOM 713 N N . ARG A 1 93 ? 16.375 -7.917 -12.302 1.00 86.50 93 ARG A N 1
ATOM 714 C CA . ARG A 1 93 ? 17.369 -7.411 -11.349 1.00 86.50 93 ARG A CA 1
ATOM 715 C C . ARG A 1 93 ? 18.414 -6.583 -12.090 1.00 86.50 93 ARG A C 1
ATOM 717 O O . ARG A 1 93 ? 19.131 -7.122 -12.931 1.00 86.50 93 ARG A O 1
ATOM 724 N N . SER A 1 94 ? 18.553 -5.303 -11.738 1.00 85.50 94 SER A N 1
ATOM 725 C CA . SER A 1 94 ? 19.607 -4.466 -12.326 1.00 85.50 94 SER A CA 1
ATOM 726 C C . SER A 1 94 ? 20.985 -4.974 -11.917 1.00 85.50 94 SER A C 1
ATOM 728 O O . SER A 1 94 ? 21.277 -5.155 -10.733 1.00 85.50 94 SER A O 1
ATOM 730 N N . VAL A 1 95 ? 21.864 -5.140 -12.901 1.00 84.69 95 VAL A N 1
ATOM 731 C CA . VAL A 1 95 ? 23.260 -5.537 -12.682 1.00 84.69 95 VAL A CA 1
ATOM 732 C C . VAL A 1 95 ? 24.067 -4.401 -12.043 1.00 84.69 95 VAL A C 1
ATOM 734 O O . VAL A 1 95 ? 25.050 -4.655 -11.352 1.00 84.69 95 VAL A O 1
ATOM 737 N N . LYS A 1 96 ? 23.661 -3.144 -12.263 1.00 84.38 96 LYS A N 1
ATOM 738 C CA . LYS A 1 96 ? 24.409 -1.954 -11.829 1.00 84.38 96 LYS A CA 1
ATOM 739 C C . LYS A 1 96 ? 23.771 -1.214 -10.660 1.00 84.38 96 LYS A C 1
ATOM 741 O O . LYS A 1 96 ? 24.497 -0.689 -9.820 1.00 84.38 96 LYS A O 1
ATOM 746 N N . ALA A 1 97 ? 22.444 -1.155 -10.609 1.00 84.25 97 ALA A N 1
ATOM 747 C CA . ALA A 1 97 ? 21.725 -0.393 -9.595 1.00 84.25 97 ALA A CA 1
ATOM 748 C C . ALA A 1 97 ? 21.376 -1.216 -8.346 1.00 84.25 97 ALA A C 1
ATOM 750 O O . ALA A 1 97 ? 21.087 -0.629 -7.305 1.00 84.25 97 ALA A O 1
ATOM 751 N N . SER A 1 98 ? 21.402 -2.554 -8.418 1.00 84.06 98 SER A N 1
ATOM 752 C CA . SER A 1 98 ? 21.036 -3.391 -7.273 1.00 84.06 98 SER A CA 1
ATOM 753 C C . SER A 1 98 ? 22.097 -3.317 -6.171 1.00 84.06 98 SER A C 1
ATOM 755 O O . SER A 1 98 ? 23.238 -3.738 -6.353 1.00 84.06 98 SER A O 1
ATOM 757 N N . ILE A 1 99 ? 21.699 -2.804 -5.006 1.00 86.81 99 ILE A N 1
ATOM 758 C CA . ILE A 1 99 ? 22.546 -2.699 -3.803 1.00 86.81 99 ILE A CA 1
ATOM 759 C C . ILE A 1 99 ? 22.445 -3.925 -2.885 1.00 86.81 99 ILE A C 1
ATOM 761 O O . ILE A 1 99 ? 23.154 -4.021 -1.883 1.00 86.81 99 ILE A O 1
ATOM 765 N N . TYR A 1 100 ? 21.537 -4.849 -3.194 1.00 84.88 100 TYR A N 1
ATOM 766 C CA . TYR A 1 100 ? 21.268 -6.023 -2.374 1.00 84.88 100 TYR A CA 1
ATOM 767 C C . TYR A 1 100 ? 22.215 -7.175 -2.728 1.00 84.88 100 TYR A C 1
ATOM 769 O O . TYR A 1 100 ? 22.687 -7.253 -3.859 1.00 84.88 100 TYR A O 1
ATOM 777 N N . PRO A 1 101 ? 22.483 -8.121 -1.816 1.00 86.19 101 PRO A N 1
ATOM 778 C CA . PRO A 1 101 ? 23.222 -9.336 -2.152 1.00 86.19 101 PRO A CA 1
ATOM 779 C C . PRO A 1 101 ? 22.528 -10.159 -3.248 1.00 86.19 101 PRO A C 1
ATOM 781 O O . PRO A 1 101 ? 21.302 -10.126 -3.375 1.00 86.19 101 PRO A O 1
ATOM 784 N N . GLU A 1 102 ? 23.298 -10.931 -4.014 1.00 83.06 102 GLU A N 1
ATOM 785 C CA . GLU A 1 102 ? 22.784 -11.753 -5.123 1.00 83.06 102 GLU A CA 1
ATOM 786 C C . GLU A 1 102 ? 21.746 -12.790 -4.663 1.00 83.06 102 GLU A C 1
ATOM 788 O O . GLU A 1 102 ? 20.700 -12.935 -5.288 1.00 83.06 102 GLU A O 1
ATOM 793 N N . TRP A 1 103 ? 21.970 -13.428 -3.507 1.00 84.00 103 TRP A N 1
ATOM 794 C CA . TRP A 1 103 ? 21.061 -14.435 -2.939 1.00 84.00 103 TRP A CA 1
ATOM 795 C C . TRP A 1 103 ? 19.647 -13.909 -2.647 1.00 84.00 103 TRP A C 1
ATOM 797 O O . TRP A 1 103 ? 18.716 -14.700 -2.528 1.00 84.00 103 TRP A O 1
ATOM 807 N N . MET A 1 104 ? 19.479 -12.589 -2.517 1.00 81.56 104 MET A N 1
ATOM 808 C CA . MET A 1 104 ? 18.187 -11.961 -2.240 1.00 81.56 104 MET A CA 1
ATOM 809 C C . MET A 1 104 ? 17.301 -11.860 -3.495 1.00 81.56 104 MET A C 1
ATOM 811 O O . MET A 1 104 ? 16.126 -11.522 -3.376 1.00 81.56 104 MET A O 1
ATOM 815 N N . GLY A 1 105 ? 17.835 -12.156 -4.689 1.00 85.81 105 GLY A N 1
ATOM 816 C CA . GLY A 1 105 ? 17.074 -12.105 -5.938 1.00 85.81 105 GLY A CA 1
ATOM 817 C C . GLY A 1 105 ? 16.542 -10.700 -6.219 1.00 85.81 105 GLY A C 1
ATOM 818 O O . GLY A 1 105 ? 17.295 -9.731 -6.144 1.00 85.81 105 GLY A O 1
ATOM 819 N N . VAL A 1 106 ? 15.258 -10.570 -6.534 1.00 83.31 106 VAL A N 1
ATOM 820 C CA . VAL A 1 106 ? 14.597 -9.267 -6.681 1.00 83.31 106 VAL A CA 1
ATOM 821 C C . VAL A 1 106 ? 13.804 -8.976 -5.405 1.00 83.31 106 VAL A C 1
ATOM 823 O O . VAL A 1 106 ? 12.767 -9.605 -5.180 1.00 83.31 106 VAL A O 1
ATOM 826 N N . PRO A 1 107 ? 14.275 -8.071 -4.528 1.00 79.56 107 PRO A N 1
ATOM 827 C CA . PRO A 1 107 ? 13.529 -7.739 -3.326 1.00 79.56 107 PRO A CA 1
ATOM 828 C C . PRO A 1 107 ? 12.174 -7.099 -3.642 1.00 79.56 107 PRO A C 1
ATOM 830 O O . PRO A 1 107 ? 11.962 -6.450 -4.667 1.00 79.56 107 PRO A O 1
ATOM 833 N N . HIS A 1 108 ? 11.243 -7.271 -2.707 1.00 78.75 108 HIS A N 1
ATOM 834 C CA . HIS A 1 108 ? 9.913 -6.676 -2.778 1.00 78.75 108 HIS A CA 1
ATOM 835 C C . HIS A 1 108 ? 10.004 -5.147 -2.961 1.00 78.75 108 HIS A C 1
ATOM 837 O O . HIS A 1 108 ? 10.776 -4.496 -2.261 1.00 78.75 108 HIS A O 1
ATOM 843 N N . PHE A 1 109 ? 9.156 -4.585 -3.833 1.00 75.56 109 PHE A N 1
ATOM 844 C CA . PHE A 1 109 ? 9.118 -3.173 -4.268 1.00 75.56 109 PHE A CA 1
ATOM 845 C C . PHE A 1 109 ? 10.180 -2.718 -5.285 1.00 75.56 109 PHE A C 1
ATOM 847 O O . PHE A 1 109 ? 10.131 -1.560 -5.694 1.00 75.56 109 PHE A O 1
ATOM 854 N N . GLU A 1 110 ? 11.092 -3.570 -5.759 1.00 81.44 110 GLU A N 1
ATOM 855 C CA . GLU A 1 110 ? 12.060 -3.155 -6.798 1.00 81.44 110 GLU A CA 1
ATOM 856 C C . GLU A 1 110 ? 11.390 -2.693 -8.103 1.00 81.44 110 GLU A C 1
ATOM 858 O O . GLU A 1 110 ? 11.877 -1.762 -8.743 1.00 81.44 110 GLU A O 1
ATOM 863 N N . ASN A 1 111 ? 10.236 -3.270 -8.465 1.00 82.31 111 ASN A N 1
ATOM 864 C CA . ASN A 1 111 ? 9.466 -2.879 -9.653 1.00 82.31 111 ASN A CA 1
ATOM 865 C C . ASN A 1 111 ? 9.088 -1.387 -9.652 1.00 82.31 111 ASN A C 1
ATOM 867 O O . ASN A 1 111 ? 9.122 -0.742 -10.698 1.00 82.31 111 ASN A O 1
ATOM 871 N N . VAL A 1 112 ? 8.834 -0.818 -8.468 1.00 86.06 112 VAL A N 1
ATOM 872 C CA . VAL A 1 112 ? 8.321 0.547 -8.292 1.00 86.06 112 VAL A CA 1
ATOM 873 C C . VAL A 1 112 ? 9.232 1.583 -8.954 1.00 86.06 112 VAL A C 1
ATOM 875 O O . VAL A 1 112 ? 8.765 2.554 -9.546 1.00 86.06 112 VAL A O 1
ATOM 878 N N . LEU A 1 113 ? 10.551 1.382 -8.912 1.00 87.75 113 LEU A N 1
ATOM 879 C CA . LEU A 1 113 ? 11.506 2.307 -9.533 1.00 87.75 113 LEU A CA 1
ATOM 880 C C . LEU A 1 113 ? 11.348 2.359 -11.060 1.00 87.75 113 LEU A C 1
ATOM 882 O O . LEU A 1 113 ? 11.505 3.421 -11.672 1.00 87.75 113 LEU A O 1
ATOM 886 N N . TYR A 1 114 ? 11.010 1.227 -11.672 1.00 87.75 114 TYR A N 1
ATOM 887 C CA . TYR A 1 114 ? 10.789 1.105 -13.109 1.00 87.75 114 TYR A CA 1
ATOM 888 C C . TYR A 1 114 ? 9.417 1.646 -13.510 1.00 87.75 114 TYR A C 1
ATOM 890 O O . TYR A 1 114 ? 9.331 2.316 -14.542 1.00 87.75 114 TYR A O 1
ATOM 898 N N . ASP A 1 115 ? 8.394 1.443 -12.674 1.00 85.56 115 ASP A N 1
ATOM 899 C CA . ASP A 1 115 ? 7.032 1.958 -12.878 1.00 85.56 115 ASP A CA 1
ATOM 900 C C . ASP A 1 115 ? 7.017 3.488 -12.986 1.00 85.56 115 ASP A C 1
ATOM 902 O O . ASP A 1 115 ? 6.311 4.063 -13.817 1.00 85.56 115 ASP A O 1
ATOM 906 N N . PHE A 1 116 ? 7.849 4.155 -12.180 1.00 89.75 116 PHE A N 1
ATOM 907 C CA . PHE A 1 116 ? 7.965 5.615 -12.147 1.00 89.75 116 PHE A CA 1
ATOM 908 C C . PHE A 1 116 ? 9.041 6.194 -13.072 1.00 89.75 116 PHE A C 1
ATOM 910 O O . PHE A 1 116 ? 9.261 7.408 -13.073 1.00 89.75 116 PHE A O 1
ATOM 917 N N . GLY A 1 117 ? 9.714 5.372 -13.879 1.00 89.38 117 GLY A N 1
ATOM 918 C CA . GLY A 1 117 ? 10.652 5.893 -14.871 1.00 89.38 117 GLY A CA 1
ATOM 919 C C . GLY A 1 117 ? 12.008 6.328 -14.319 1.00 89.38 117 GLY A C 1
ATOM 920 O O . GLY A 1 117 ? 12.713 7.068 -15.005 1.00 89.38 117 GLY A O 1
ATOM 921 N N . ILE A 1 118 ? 12.412 5.903 -13.114 1.00 90.25 118 ILE A N 1
ATOM 922 C CA . ILE A 1 118 ? 13.703 6.296 -12.515 1.00 90.25 118 ILE A CA 1
ATOM 923 C C . ILE A 1 118 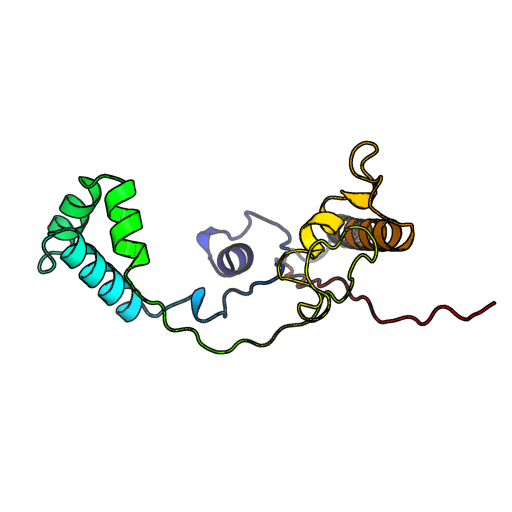? 14.900 5.996 -13.440 1.00 90.25 118 ILE A C 1
ATOM 925 O O . ILE A 1 118 ? 15.742 6.886 -13.603 1.00 90.25 118 ILE A O 1
ATOM 929 N N . PRO A 1 119 ? 14.965 4.845 -14.146 1.00 90.25 119 PRO A N 1
ATOM 930 C CA . PRO A 1 119 ? 16.027 4.583 -15.123 1.00 90.25 119 PRO A CA 1
ATOM 931 C C . PRO A 1 119 ? 16.091 5.579 -16.292 1.00 90.25 119 PRO A C 1
ATOM 933 O O . PRO A 1 119 ? 17.099 5.638 -16.993 1.00 90.25 119 PRO A O 1
ATOM 936 N N . LEU A 1 120 ? 15.045 6.374 -16.534 1.00 88.88 120 LEU A N 1
ATOM 937 C CA . LEU A 1 120 ? 15.000 7.386 -17.595 1.00 88.88 120 LEU A CA 1
ATOM 938 C C . LEU A 1 120 ? 15.312 8.802 -17.097 1.00 88.88 120 LEU A C 1
ATOM 940 O O . LEU A 1 120 ? 15.519 9.699 -17.915 1.00 88.88 120 LEU A O 1
ATOM 944 N N . PHE A 1 121 ? 15.375 9.023 -15.780 1.00 87.25 121 PHE A N 1
ATOM 945 C CA . PHE A 1 121 ? 15.622 10.349 -15.222 1.00 87.25 121 PHE A CA 1
ATOM 946 C C . PHE A 1 121 ? 17.071 10.802 -15.471 1.00 87.25 121 PHE A C 1
ATOM 948 O O . PHE A 1 121 ? 18.008 10.109 -15.062 1.00 87.25 121 PHE A O 1
ATOM 955 N N . PRO A 1 122 ? 17.305 11.989 -16.067 1.00 79.62 122 PRO A N 1
ATOM 956 C CA . PRO A 1 122 ? 18.652 12.441 -16.431 1.00 79.62 122 PRO A CA 1
ATOM 957 C C . PRO A 1 122 ? 19.650 12.457 -15.265 1.00 79.62 122 PRO A C 1
ATOM 959 O O . PRO A 1 122 ? 20.823 12.160 -15.455 1.00 79.62 122 PRO A O 1
ATOM 962 N N . THR A 1 123 ? 19.180 12.758 -14.054 1.00 80.00 123 THR A N 1
ATOM 963 C CA . THR A 1 123 ? 20.004 12.876 -12.842 1.00 80.00 123 THR A CA 1
ATOM 964 C C . THR A 1 123 ? 20.185 11.569 -12.071 1.00 80.00 123 THR A C 1
ATOM 966 O O . THR A 1 123 ? 21.136 11.455 -11.306 1.00 80.00 123 THR A O 1
ATOM 969 N N . LEU A 1 124 ? 19.293 10.591 -12.252 1.00 77.62 124 LEU A N 1
ATOM 970 C CA . LEU A 1 124 ? 19.262 9.341 -11.475 1.00 77.62 124 LEU A CA 1
ATOM 971 C C . LEU A 1 124 ? 19.617 8.106 -12.313 1.00 77.62 124 LEU A C 1
ATOM 973 O O . LEU A 1 124 ? 19.820 7.023 -11.773 1.00 77.62 124 LEU A O 1
ATOM 977 N N . SER A 1 125 ? 19.725 8.265 -13.633 1.00 78.44 125 SER A N 1
ATOM 978 C CA . SER A 1 125 ? 19.925 7.155 -14.564 1.00 78.44 125 SER A CA 1
ATOM 979 C C . SER A 1 125 ? 21.379 6.699 -14.737 1.00 78.44 125 SER A C 1
ATOM 981 O O . SER A 1 125 ? 21.628 5.746 -15.472 1.00 78.44 125 SER A O 1
ATOM 983 N N . SER A 1 126 ? 22.348 7.350 -14.084 1.00 80.25 126 SER A N 1
ATOM 984 C CA . SER A 1 126 ? 23.780 7.027 -14.214 1.00 80.25 126 SER A CA 1
ATOM 985 C C . SER A 1 126 ? 24.123 5.596 -13.786 1.00 80.25 126 SER A C 1
ATOM 987 O O . SER A 1 126 ? 25.049 5.002 -14.336 1.00 80.25 126 SER A O 1
ATOM 989 N N . ASN A 1 127 ? 23.349 5.028 -12.860 1.00 84.19 127 ASN A N 1
ATOM 990 C CA . ASN A 1 127 ? 23.537 3.669 -12.351 1.00 84.19 127 ASN A CA 1
ATOM 991 C C . ASN A 1 127 ? 22.663 2.618 -13.056 1.00 84.19 127 ASN A C 1
ATOM 993 O O . ASN A 1 127 ? 22.698 1.460 -12.659 1.00 84.19 127 ASN A O 1
ATOM 997 N N . TYR A 1 128 ? 21.912 2.999 -14.094 1.00 87.44 128 TYR A N 1
ATOM 998 C CA . TYR A 1 128 ? 21.006 2.108 -14.824 1.00 87.44 128 TYR A CA 1
ATOM 999 C C . TYR A 1 128 ? 21.482 1.881 -16.258 1.00 87.44 128 TYR A C 1
ATOM 1001 O O . TYR A 1 128 ? 21.887 2.815 -16.963 1.00 87.44 128 TYR A O 1
ATOM 1009 N N . ASP A 1 129 ? 21.425 0.629 -16.699 1.00 89.50 129 ASP A N 1
ATOM 1010 C CA . ASP A 1 129 ? 21.844 0.232 -18.039 1.00 89.50 129 ASP A CA 1
ATOM 1011 C C . ASP A 1 129 ? 20.705 0.315 -19.075 1.00 89.50 129 ASP A C 1
ATOM 1013 O O . ASP A 1 129 ? 19.617 0.838 -18.822 1.00 89.50 129 ASP A O 1
ATOM 1017 N N . ALA A 1 130 ? 20.982 -0.123 -20.304 1.00 88.81 130 ALA A N 1
ATOM 1018 C CA . ALA A 1 130 ? 19.991 -0.107 -21.375 1.00 88.81 130 ALA A CA 1
ATOM 1019 C C . ALA A 1 130 ? 18.843 -1.105 -21.134 1.00 88.81 130 ALA A C 1
ATOM 1021 O O . ALA A 1 130 ? 17.713 -0.824 -21.533 1.00 88.81 130 ALA A O 1
ATOM 1022 N N . ALA A 1 131 ? 19.106 -2.237 -20.473 1.00 87.69 131 ALA A N 1
ATOM 1023 C CA . ALA A 1 131 ? 18.072 -3.211 -20.136 1.00 87.69 131 ALA A CA 1
ATOM 1024 C C . ALA A 1 131 ? 17.114 -2.624 -19.092 1.00 87.69 131 ALA A C 1
ATOM 1026 O O . ALA A 1 131 ? 15.901 -2.672 -19.286 1.00 87.69 131 ALA A O 1
ATOM 1027 N N . ASP A 1 132 ? 17.649 -1.953 -18.071 1.00 89.12 132 ASP A N 1
ATOM 1028 C CA . ASP A 1 132 ? 16.863 -1.255 -17.051 1.00 89.12 132 ASP A CA 1
ATOM 1029 C C . ASP A 1 132 ? 15.925 -0.198 -17.662 1.00 89.12 132 ASP A C 1
ATOM 1031 O O . ASP A 1 132 ? 14.747 -0.087 -17.306 1.00 89.12 132 ASP A O 1
ATOM 1035 N N . ARG A 1 133 ? 16.433 0.567 -18.634 1.00 90.12 133 ARG A N 1
ATOM 1036 C CA . ARG A 1 133 ? 15.652 1.577 -19.367 1.00 90.12 133 ARG A CA 1
ATOM 1037 C C . ARG A 1 133 ? 14.549 0.943 -20.206 1.00 90.12 133 ARG A C 1
ATOM 1039 O O . ARG A 1 133 ? 13.432 1.457 -20.214 1.00 90.12 133 ARG A O 1
ATOM 1046 N N . ASN A 1 134 ? 14.839 -0.169 -20.877 1.00 90.75 134 ASN A N 1
ATOM 1047 C CA . ASN A 1 134 ? 13.861 -0.891 -21.690 1.00 90.75 134 ASN A CA 1
ATOM 1048 C C . ASN A 1 134 ? 12.740 -1.486 -20.834 1.00 90.75 134 ASN A C 1
ATOM 1050 O O . ASN A 1 134 ? 11.574 -1.363 -21.203 1.00 90.75 134 ASN A O 1
ATOM 1054 N N . VAL A 1 135 ? 13.073 -2.065 -19.676 1.00 88.44 135 VAL A N 1
ATOM 1055 C CA . VAL A 1 135 ? 12.088 -2.586 -18.716 1.00 88.44 135 VAL A CA 1
ATOM 1056 C C . VAL A 1 135 ? 11.183 -1.464 -18.214 1.00 88.44 135 VAL A C 1
ATOM 1058 O O . VAL A 1 135 ? 9.962 -1.595 -18.254 1.00 88.44 135 VAL A O 1
ATOM 1061 N N . SER A 1 136 ? 11.759 -0.323 -17.829 1.00 90.00 136 SER A N 1
ATOM 1062 C CA . SER A 1 136 ? 10.979 0.835 -17.386 1.00 90.00 136 SER A CA 1
ATOM 1063 C C . SER A 1 136 ? 10.063 1.384 -18.486 1.00 90.00 136 SER A C 1
ATOM 1065 O O . SER A 1 136 ? 8.877 1.613 -18.246 1.00 90.00 136 SER A O 1
ATOM 1067 N N . LEU A 1 137 ? 10.566 1.530 -19.717 1.00 90.50 137 LEU A N 1
ATOM 1068 C CA . LEU A 1 137 ? 9.757 1.945 -20.869 1.00 90.50 137 LEU A CA 1
ATOM 1069 C C . LEU A 1 137 ? 8.612 0.972 -21.152 1.00 90.50 137 LEU A C 1
ATOM 1071 O O . LEU A 1 137 ? 7.493 1.410 -21.421 1.00 90.50 137 LEU A O 1
ATOM 1075 N N . PHE A 1 138 ? 8.879 -0.332 -21.082 1.00 88.44 138 PHE A N 1
ATOM 1076 C CA . PHE A 1 138 ? 7.872 -1.364 -21.286 1.00 88.44 138 PHE A CA 1
ATOM 1077 C C . PHE A 1 138 ? 6.762 -1.275 -20.238 1.00 88.44 138 PHE A C 1
ATOM 1079 O O . PHE A 1 138 ? 5.589 -1.192 -20.605 1.00 88.44 138 PHE A O 1
ATOM 1086 N N . ILE A 1 139 ? 7.117 -1.213 -18.953 1.00 84.56 139 ILE A N 1
ATOM 1087 C CA . ILE A 1 139 ? 6.132 -1.125 -17.872 1.00 84.56 139 ILE A CA 1
ATOM 1088 C C . ILE A 1 139 ? 5.298 0.155 -18.003 1.00 84.56 139 ILE A C 1
ATOM 1090 O O . ILE A 1 139 ? 4.068 0.089 -18.040 1.00 84.56 139 ILE A O 1
ATOM 1094 N N . MET A 1 140 ? 5.930 1.316 -18.193 1.00 87.06 140 MET A N 1
ATOM 1095 C CA . MET A 1 140 ? 5.190 2.568 -18.380 1.00 87.06 140 MET A CA 1
ATOM 1096 C C . MET A 1 140 ? 4.269 2.529 -19.607 1.00 87.06 140 MET A C 1
ATOM 1098 O O . MET A 1 140 ? 3.157 3.063 -19.560 1.00 87.06 140 MET A O 1
ATOM 1102 N N . ALA A 1 141 ? 4.684 1.876 -20.699 1.00 85.00 141 ALA A N 1
ATOM 1103 C CA . ALA A 1 141 ? 3.841 1.689 -21.876 1.00 85.00 141 ALA A CA 1
ATOM 1104 C C . ALA A 1 141 ? 2.622 0.802 -21.577 1.00 85.00 141 ALA A C 1
ATOM 1106 O O . ALA A 1 141 ? 1.517 1.124 -22.021 1.00 85.00 141 ALA A O 1
ATOM 1107 N N . VAL A 1 142 ? 2.784 -0.268 -20.790 1.00 81.56 142 VAL A N 1
ATOM 1108 C CA . VAL A 1 142 ? 1.667 -1.108 -20.330 1.00 81.56 142 VAL A CA 1
ATOM 1109 C C . VAL A 1 142 ? 0.677 -0.283 -19.499 1.00 81.56 142 VAL A C 1
ATOM 1111 O O . VAL A 1 142 ? -0.518 -0.283 -19.803 1.00 81.56 142 VAL A O 1
ATOM 1114 N N . TYR A 1 143 ? 1.156 0.505 -18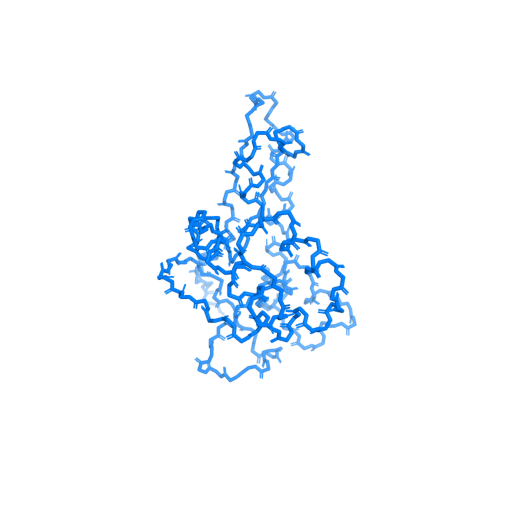.532 1.00 78.00 143 TYR A N 1
ATOM 1115 C CA . TYR A 1 143 ? 0.306 1.359 -17.687 1.00 78.00 143 TYR A CA 1
ATOM 1116 C C . TYR A 1 143 ? -0.436 2.420 -18.517 1.00 78.00 143 TYR A C 1
ATOM 1118 O O . TYR A 1 143 ? -1.633 2.659 -18.326 1.00 78.00 143 TYR A O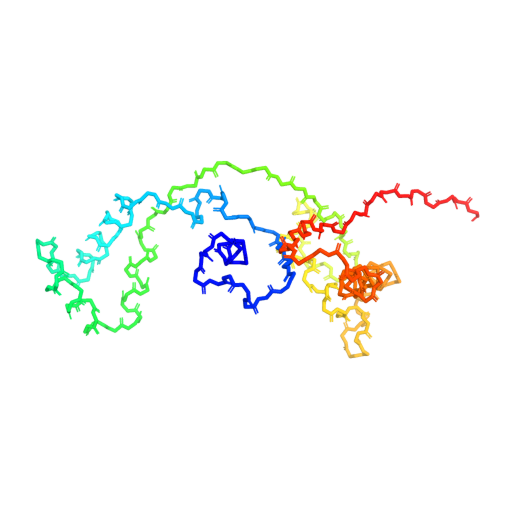 1
ATOM 1126 N N . ALA A 1 144 ? 0.242 3.033 -19.493 1.00 81.00 144 ALA A N 1
ATOM 1127 C CA . ALA A 1 144 ? -0.358 4.013 -20.397 1.00 81.00 144 ALA A CA 1
ATOM 1128 C C . ALA A 1 144 ? -1.414 3.391 -21.326 1.00 81.00 144 ALA A C 1
ATOM 1130 O O . ALA A 1 144 ? -2.456 4.005 -21.576 1.00 81.00 144 ALA A O 1
ATOM 1131 N N . LYS A 1 145 ? -1.180 2.169 -21.816 1.00 78.19 145 LYS A N 1
ATOM 1132 C CA . LYS A 1 145 ? -2.123 1.445 -22.677 1.00 78.19 145 LYS A CA 1
ATOM 1133 C C . LYS A 1 145 ? -3.394 1.058 -21.926 1.00 78.19 145 LYS A C 1
ATOM 1135 O O . LYS A 1 145 ? -4.484 1.258 -22.459 1.00 78.19 145 LYS A O 1
ATOM 1140 N N . LEU A 1 146 ? -3.276 0.613 -20.672 1.00 67.38 146 LEU A N 1
ATOM 1141 C CA . LEU A 1 146 ? -4.431 0.321 -19.813 1.00 67.38 146 LEU A CA 1
ATOM 1142 C C . LEU A 1 146 ? -5.360 1.536 -19.686 1.00 67.38 146 LEU A C 1
ATOM 1144 O O . LEU A 1 146 ? -6.577 1.394 -19.793 1.00 67.38 146 LEU A O 1
ATOM 1148 N N . ARG A 1 147 ? -4.801 2.746 -19.571 1.00 62.66 147 ARG A N 1
ATOM 1149 C CA . ARG A 1 147 ? -5.574 4.000 -19.562 1.00 62.66 147 ARG A CA 1
ATOM 1150 C C . ARG A 1 147 ? -6.281 4.285 -20.896 1.00 62.66 147 ARG A C 1
ATOM 1152 O O . ARG A 1 147 ? -7.353 4.895 -20.907 1.00 62.66 147 ARG A O 1
ATOM 1159 N N . GLN A 1 148 ? -5.677 3.906 -22.022 1.00 61.12 148 GLN A N 1
ATOM 1160 C CA . GLN A 1 148 ? -6.186 4.201 -23.367 1.00 61.12 148 GLN A CA 1
ATOM 1161 C C . GLN A 1 148 ? -7.274 3.236 -23.846 1.00 61.12 148 GLN A C 1
ATOM 1163 O O . GLN A 1 148 ? -8.117 3.661 -24.635 1.00 61.12 148 GLN A O 1
ATOM 1168 N N . ASP A 1 149 ? -7.328 2.005 -23.329 1.00 55.28 149 ASP A N 1
ATOM 1169 C CA . ASP A 1 149 ? -8.334 0.983 -23.685 1.00 55.28 149 ASP A CA 1
ATOM 1170 C C . ASP A 1 149 ? -9.793 1.416 -23.399 1.00 55.28 149 ASP A C 1
ATOM 1172 O O . ASP A 1 149 ? -10.756 0.816 -23.875 1.00 55.28 149 ASP A O 1
ATOM 1176 N N . ARG A 1 150 ? -9.979 2.533 -22.683 1.00 51.47 150 ARG A N 1
ATOM 1177 C CA . ARG A 1 150 ? -11.264 3.229 -22.521 1.00 51.47 150 ARG A CA 1
ATOM 1178 C C . ARG A 1 150 ? -11.723 3.980 -23.779 1.00 51.47 150 ARG A C 1
ATOM 1180 O O . ARG A 1 150 ? -12.921 4.169 -23.971 1.00 51.47 150 ARG A O 1
ATOM 1187 N N . ARG A 1 151 ? -10.802 4.483 -24.604 1.00 50.06 151 ARG A N 1
ATOM 1188 C CA . ARG A 1 151 ? -11.127 5.414 -25.701 1.00 50.06 151 ARG A CA 1
ATOM 1189 C C . ARG A 1 151 ? -11.660 4.705 -26.950 1.00 50.06 151 ARG A C 1
ATOM 1191 O O . ARG A 1 151 ? -12.287 5.360 -27.773 1.00 50.06 151 ARG A O 1
ATOM 1198 N N . SER A 1 152 ? -11.437 3.397 -27.074 1.00 43.97 152 SER A N 1
ATOM 1199 C CA . SER A 1 152 ? -11.804 2.583 -28.240 1.00 43.97 152 SER A CA 1
ATOM 1200 C C . SER A 1 152 ? -13.070 1.736 -28.059 1.00 43.97 152 SER A C 1
ATOM 1202 O O . SER A 1 152 ? -13.579 1.227 -29.053 1.00 43.97 152 SER A O 1
ATOM 1204 N N . ASN A 1 153 ? -13.603 1.575 -26.839 1.00 45.03 153 ASN A N 1
ATOM 1205 C CA . ASN A 1 153 ? -14.715 0.652 -26.586 1.00 45.03 153 ASN A CA 1
ATOM 1206 C C . ASN A 1 153 ? -15.818 1.286 -25.717 1.00 45.03 153 ASN A C 1
ATOM 1208 O O . ASN A 1 153 ? -15.882 1.103 -24.501 1.00 45.03 153 ASN A O 1
ATOM 1212 N N . THR A 1 154 ? -16.693 2.069 -26.353 1.00 46.38 154 THR A N 1
ATOM 1213 C CA . THR A 1 154 ? -17.745 2.884 -25.715 1.00 46.38 154 THR A CA 1
ATOM 1214 C C . THR A 1 154 ? -18.992 2.103 -25.274 1.00 46.38 154 THR A C 1
ATOM 1216 O O . THR A 1 154 ? -19.967 2.716 -24.843 1.00 46.38 154 THR A O 1
ATOM 1219 N N . THR A 1 155 ? -18.993 0.768 -25.328 1.00 45.59 155 THR A N 1
ATOM 1220 C CA . THR A 1 155 ? -20.214 -0.034 -25.125 1.00 45.59 155 THR A CA 1
ATOM 1221 C C . THR A 1 155 ? -20.024 -1.102 -24.046 1.00 45.59 155 THR A C 1
ATOM 1223 O O . THR A 1 155 ? -19.935 -2.283 -24.345 1.00 45.59 155 THR A O 1
ATOM 1226 N N . ALA A 1 156 ? -19.906 -0.674 -22.782 1.00 41.84 156 ALA A N 1
ATOM 1227 C CA . ALA A 1 156 ? -20.334 -1.388 -21.561 1.00 41.84 156 ALA A CA 1
ATOM 1228 C C . ALA A 1 156 ? -19.719 -0.708 -20.325 1.00 41.84 156 ALA A C 1
ATOM 1230 O O . ALA A 1 156 ? -18.515 -0.802 -20.076 1.00 41.84 156 ALA A O 1
ATOM 1231 N N . ARG A 1 157 ? -20.557 -0.035 -19.529 1.00 44.12 157 ARG A N 1
ATOM 1232 C CA . ARG A 1 157 ? -20.197 0.622 -18.263 1.00 44.12 157 ARG A CA 1
ATOM 1233 C C . ARG A 1 157 ? -20.173 -0.409 -17.124 1.00 44.12 157 ARG A C 1
ATOM 1235 O O . ARG A 1 157 ? -21.027 -0.391 -16.249 1.00 44.12 157 ARG A O 1
ATOM 1242 N N . SER A 1 158 ? -19.227 -1.340 -17.182 1.00 42.22 158 SER A N 1
ATOM 1243 C CA . SER A 1 158 ? -18.891 -2.239 -16.071 1.00 42.22 158 SER A CA 1
ATOM 1244 C C . SER A 1 158 ? -17.500 -1.866 -15.563 1.00 42.22 158 SER A C 1
ATOM 1246 O O . SER A 1 158 ? -16.606 -1.641 -16.383 1.00 42.22 158 SER A O 1
ATOM 1248 N N . GLN A 1 159 ? -17.321 -1.742 -14.242 1.00 42.31 159 GLN A N 1
ATOM 1249 C CA . GLN A 1 159 ? -16.001 -1.579 -13.624 1.00 42.31 159 GLN A CA 1
ATOM 1250 C C . GLN A 1 159 ? -15.170 -2.808 -13.996 1.00 42.31 159 GLN A C 1
ATOM 1252 O O . GLN A 1 159 ? -15.397 -3.903 -13.487 1.00 42.31 159 GLN A O 1
ATOM 1257 N N . ARG A 1 1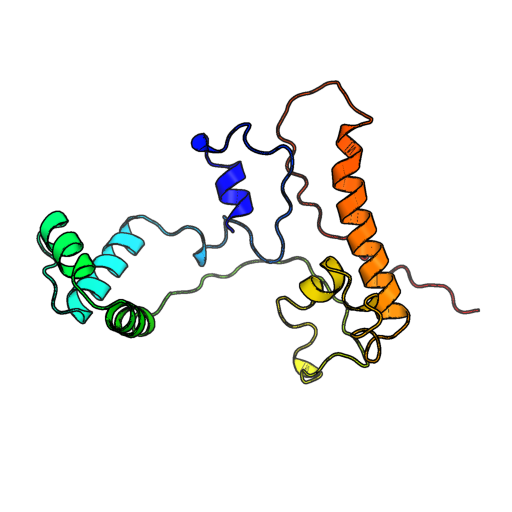60 ? -14.254 -2.652 -14.953 1.00 43.88 160 ARG A N 1
ATOM 1258 C CA . ARG A 1 160 ? -13.373 -3.743 -15.365 1.00 43.88 160 ARG A CA 1
ATOM 1259 C C . ARG A 1 160 ? -12.157 -3.740 -14.455 1.00 43.88 160 ARG A C 1
ATOM 1261 O O . ARG A 1 160 ? -11.358 -2.804 -14.479 1.00 43.88 160 ARG A O 1
ATOM 1268 N N . CYS A 1 161 ? -12.022 -4.804 -13.675 1.00 38.28 161 CYS A N 1
ATOM 1269 C CA . CYS A 1 161 ? -10.777 -5.133 -13.004 1.00 38.28 161 CYS A CA 1
ATOM 1270 C C . CYS A 1 161 ? -9.793 -5.620 -14.067 1.00 38.28 161 CYS A C 1
ATOM 1272 O O . CYS A 1 161 ? -9.913 -6.739 -14.558 1.00 38.28 161 CYS A O 1
ATOM 1274 N N . TYR A 1 162 ? -8.832 -4.780 -14.431 1.00 44.38 162 TYR A N 1
ATOM 1275 C CA . TYR A 1 162 ? -7.634 -5.262 -15.096 1.00 44.38 162 TYR A CA 1
ATOM 1276 C C . TYR A 1 162 ? -6.647 -5.605 -13.988 1.00 44.38 162 TYR A C 1
ATOM 1278 O O . TYR A 1 162 ? -5.974 -4.728 -13.456 1.00 44.38 162 TYR A O 1
ATOM 1286 N N . VAL A 1 163 ? -6.587 -6.882 -13.612 1.00 41.72 163 VAL A N 1
ATOM 1287 C CA . VAL A 1 163 ? -5.416 -7.417 -12.907 1.00 41.72 163 VAL A CA 1
ATOM 1288 C C . VAL A 1 163 ? -4.334 -7.551 -13.975 1.00 41.72 163 VAL A C 1
ATOM 1290 O O . VAL A 1 163 ? -4.134 -8.609 -14.557 1.00 41.72 163 VAL A O 1
ATOM 1293 N N . GLY A 1 164 ? -3.780 -6.410 -14.375 1.00 38.31 164 GLY A N 1
ATOM 1294 C CA . GLY A 1 164 ? -2.706 -6.337 -15.348 1.00 38.31 164 GLY A CA 1
ATOM 1295 C C . GLY A 1 164 ? -1.390 -6.379 -14.602 1.00 38.31 164 GLY A C 1
ATOM 1296 O O . GLY A 1 164 ? -0.907 -5.335 -14.179 1.00 38.31 164 GLY A O 1
ATOM 1297 N N . GLU A 1 165 ? -0.836 -7.574 -14.431 1.00 40.34 165 GLU A N 1
ATOM 1298 C CA . GLU A 1 165 ? 0.597 -7.724 -14.210 1.00 40.34 165 GLU A CA 1
ATOM 1299 C C . GLU A 1 165 ? 1.306 -7.563 -15.554 1.00 40.34 165 GLU A C 1
ATOM 1301 O O . GLU A 1 165 ? 0.832 -8.010 -16.603 1.00 40.34 165 GLU A O 1
ATOM 1306 N N . VAL A 1 166 ? 2.437 -6.868 -15.531 1.00 36.00 166 VAL A N 1
ATOM 1307 C CA . VAL A 1 166 ? 3.280 -6.693 -16.704 1.00 36.00 166 VAL A CA 1
ATOM 1308 C C . VAL A 1 166 ? 3.928 -8.040 -17.016 1.00 36.00 166 VAL A C 1
ATOM 1310 O O . VAL A 1 166 ? 4.860 -8.474 -16.346 1.00 36.00 166 VAL A O 1
ATOM 1313 N N . GLN A 1 167 ? 3.405 -8.714 -18.034 1.00 28.31 167 GLN A N 1
ATOM 1314 C CA . GLN A 1 167 ? 3.896 -10.005 -18.493 1.00 28.31 167 GLN A CA 1
ATOM 1315 C C . GLN A 1 167 ? 5.240 -9.818 -19.210 1.00 28.31 167 GLN A C 1
ATOM 1317 O O . GLN A 1 167 ? 5.288 -9.491 -20.395 1.00 28.31 167 GLN A O 1
ATOM 1322 N N . LEU A 1 168 ? 6.344 -10.000 -18.484 1.00 31.41 168 LEU A N 1
ATOM 1323 C CA . LEU A 1 168 ? 7.647 -10.278 -19.082 1.00 31.41 168 LEU A CA 1
ATOM 1324 C C . LEU A 1 168 ? 7.755 -11.795 -19.251 1.00 31.41 168 LEU A C 1
ATOM 1326 O O . LEU A 1 168 ? 8.421 -12.479 -18.480 1.00 31.41 168 LEU A O 1
ATOM 1330 N N . GLU A 1 169 ? 7.075 -12.338 -20.266 1.00 24.64 169 GLU A N 1
ATOM 1331 C CA . GLU A 1 169 ? 7.564 -13.588 -20.843 1.00 24.64 169 GLU A CA 1
ATOM 1332 C C . GLU A 1 169 ? 8.982 -13.317 -21.338 1.00 24.64 169 GLU A C 1
ATOM 1334 O O . GLU A 1 169 ? 9.234 -12.349 -22.061 1.00 24.64 169 GLU A O 1
ATOM 1339 N N . SER A 1 170 ? 9.909 -14.168 -20.913 1.00 29.86 170 SER A N 1
ATOM 1340 C CA . SER A 1 170 ? 11.266 -14.255 -21.422 1.00 29.86 170 SER A CA 1
ATOM 1341 C C . SER A 1 170 ? 11.236 -14.565 -22.921 1.00 29.86 170 SER A C 1
ATOM 1343 O O . SER A 1 170 ? 11.465 -15.689 -23.358 1.00 29.86 170 SER A O 1
ATOM 1345 N N . GLN A 1 171 ? 10.975 -13.556 -23.752 1.00 28.34 171 GLN A N 1
ATOM 1346 C CA . GLN A 1 171 ? 11.340 -13.629 -25.155 1.00 28.34 171 GLN A CA 1
ATOM 1347 C C . GLN A 1 171 ? 12.858 -13.520 -25.213 1.00 28.34 171 GLN A C 1
ATOM 1349 O O . GLN A 1 171 ? 13.443 -12.439 -25.210 1.00 28.34 171 GLN A O 1
ATOM 1354 N N . SER A 1 172 ? 13.484 -14.693 -25.218 1.00 30.80 172 SER A N 1
ATOM 1355 C CA . SER A 1 172 ? 14.813 -14.930 -25.754 1.00 30.80 172 SER A CA 1
ATOM 1356 C C . SER A 1 172 ? 14.988 -14.122 -27.042 1.00 30.80 172 SER A C 1
ATOM 1358 O O . SER A 1 172 ? 14.448 -14.488 -28.089 1.00 30.80 172 SER A O 1
ATOM 1360 N N . LEU A 1 173 ? 15.715 -13.008 -26.967 1.00 28.20 173 LEU A N 1
ATOM 1361 C CA . LEU A 1 173 ? 16.169 -12.306 -28.159 1.00 28.20 173 LEU A CA 1
ATOM 1362 C C . LEU A 1 173 ? 17.201 -13.206 -28.860 1.00 28.20 173 LEU A C 1
ATOM 1364 O O . LEU A 1 173 ? 18.115 -13.699 -28.192 1.00 28.20 173 LEU A O 1
ATOM 1368 N N . PRO A 1 174 ? 17.060 -13.475 -30.171 1.00 26.17 174 PRO A N 1
ATOM 1369 C CA . PRO A 1 174 ? 18.000 -14.319 -30.887 1.00 26.17 174 PRO A CA 1
ATOM 1370 C C . PRO A 1 174 ? 19.359 -13.624 -30.953 1.00 26.17 174 PRO A C 1
ATOM 1372 O O . PRO A 1 174 ? 19.458 -12.455 -31.327 1.00 26.17 174 PRO A O 1
ATOM 1375 N N . ALA A 1 175 ? 20.400 -14.369 -30.587 1.00 31.27 175 ALA A N 1
ATOM 1376 C CA . ALA A 1 175 ? 21.779 -13.965 -30.798 1.00 31.27 175 ALA A CA 1
ATOM 1377 C C . ALA A 1 175 ? 22.005 -13.671 -32.289 1.00 31.27 175 ALA A C 1
ATOM 1379 O O . ALA A 1 175 ? 21.659 -14.487 -33.146 1.00 31.27 175 ALA A O 1
ATOM 1380 N N . SER A 1 176 ? 22.558 -12.495 -32.579 1.00 34.91 176 SER A N 1
ATOM 1381 C CA . SER A 1 176 ? 23.169 -12.142 -33.864 1.00 34.91 176 SER A CA 1
ATOM 1382 C C . SER A 1 176 ? 24.621 -11.780 -33.611 1.00 34.91 176 SER A C 1
ATOM 1384 O O . SER A 1 176 ? 24.850 -11.024 -32.639 1.00 34.91 176 SER A O 1
#

Organism: NCBI:txid174260

pLDDT: mean 74.15, std 19.91, range [24.64, 96.5]

Secondary structure (DSSP, 8-state):
-HHHHHHH-GGGTTS-S-----S--TTSTTTS--HHHHHHHHHHHHHHTT--SS-HHHHHHHHTTS-HHHHHHHHHTSPPPP------------TTT--S-GGG-S-TTTHHHHHTTGGG-TTTGGG--HHHHHHHHHHHHHHHHHHHTTSS--S-----------------PPP-

Sequence (176 aa):
MSVGLLLLSPLSKDLFHQAIAESGVDLRPSATQPVSYGLRFAKELAQKLDCTTSDHEAMVGCIRKKEGRDIQNAADTISFQHAPVYLYEFAHRSVKASIYPEWMGVPHFENVLYDFGIPLFPTLSSNYDAADRNVSLFIMAVYAKLRQDRRSNTTARSQRCYVGEVQLESQSLPAS

Radius of gyration: 22.24 Å; chains: 1; bounding box: 45×31×65 Å

Foldseek 3Di:
DVQVVLVVDPVNPPVDQETEDPPDDCPFCVNDDPVVVVLVLLQQLLVQQVFDNPDPVRSVVSVVPDDPVSSVVSSVPDDDDGDDDDDDDDQDDFPFPDPDDVVCGQDPPPCVCLCVQQCVDPVRVPRGDPVSNVSSVQNVVQVVVVVCVCVPDVPDRDRDYDNDDRDPDPPPDDDD

InterPro domains:
  IPR002018 Carboxylesterase, type B [PF00135] (1-77)
  IPR029058 Alpha/Beta hydrolase fold [G3DSA:3.40.50.1820] (1-79)
  IPR029058 Alpha/Beta hydrolase fold [G3DSA:3.40.50.1820] (80-171)
  IPR029058 Alpha/Beta hydrolase fold [SSF53474] (2-144)
  IPR050654 Acetylcholinesterase-related enzymes [PTHR43918] (1-75)